Protein AF-A0A1I8GN27-F1 (afdb_monomer_lite)

Organism: NCBI:txid282301

Secondary structure (DSSP, 8-state):
----HHHHHTT----TTS---B---TTTTTT-SSS-PPB--HHHHHHHHTTHHHHHHTT-EEEETTT----------SPB-EEEE-TTT-TT-HHHHH-EEEEEE-TTT--EEEEEE-S-HHHHHHHSHHHHHHHHHHTT---

Radius of gyration: 17.92 Å; chains: 1; bounding box: 47×47×44 Å

pLDDT: mean 74.73, std 13.95, range [41.62, 92.31]

Foldseek 3Di:
DDQDPVNVVVPDDDDPPDDDADEDDPVCPPPPPPDPGHHQAPQNVVCVVVCVQVQLVVQAAEAEVVVDPDDPPDDDPDAARYDYDPVLLPPVCLQVRFWHWHWDQDPVPRHIYIYTDGPDPVSVVCPPPVNSVVVCVVVVRDD

Structure (mmCIF, N/CA/C/O backbone):
data_AF-A0A1I8GN27-F1
#
_entry.id   AF-A0A1I8GN27-F1
#
loop_
_atom_site.group_PDB
_atom_site.id
_atom_site.type_symbol
_atom_site.label_atom_id
_atom_site.label_alt_id
_atom_site.label_comp_id
_atom_site.label_asym_id
_atom_site.label_entity_id
_atom_site.label_seq_id
_atom_site.pdbx_PDB_ins_code
_atom_site.Cartn_x
_atom_site.Cartn_y
_atom_site.Cartn_z
_atom_site.occupancy
_atom_site.B_iso_or_equiv
_atom_site.auth_seq_id
_atom_site.auth_comp_id
_atom_site.auth_asym_id
_atom_site.auth_atom_id
_atom_site.pdbx_PDB_model_num
ATOM 1 N N . ASP A 1 1 ? -25.882 -21.528 -8.514 1.00 46.53 1 ASP A N 1
ATOM 2 C CA . ASP A 1 1 ? -25.769 -20.976 -9.878 1.00 46.53 1 ASP A CA 1
ATOM 3 C C . ASP A 1 1 ? -24.421 -20.305 -10.058 1.00 46.53 1 ASP A C 1
ATOM 5 O O . ASP A 1 1 ? -24.041 -19.482 -9.233 1.00 46.53 1 ASP A O 1
ATOM 9 N N . ALA A 1 2 ? -23.638 -20.745 -11.045 1.00 51.69 2 ALA A N 1
ATOM 10 C CA . ALA A 1 2 ? -22.318 -20.185 -11.320 1.00 51.69 2 ALA A CA 1
ATOM 11 C C . ALA A 1 2 ? -22.475 -18.984 -12.261 1.00 51.69 2 ALA A C 1
ATOM 13 O O . ALA A 1 2 ? -22.910 -19.151 -13.396 1.00 51.69 2 ALA A O 1
ATOM 14 N N . VAL A 1 3 ? -22.142 -17.788 -11.775 1.00 57.12 3 VAL A N 1
ATOM 15 C CA . VAL A 1 3 ? -22.098 -16.559 -12.581 1.00 57.12 3 VAL A CA 1
ATOM 16 C C . VAL A 1 3 ? -21.056 -16.738 -13.688 1.00 57.12 3 VAL A C 1
ATOM 18 O O . VAL A 1 3 ? -19.915 -17.108 -13.397 1.00 57.12 3 VAL A O 1
ATOM 21 N N . THR A 1 4 ? -21.437 -16.511 -14.946 1.00 61.78 4 THR A N 1
ATOM 22 C CA . THR A 1 4 ? -20.517 -16.636 -16.087 1.00 61.78 4 THR A CA 1
ATOM 23 C C . THR A 1 4 ? -19.718 -15.341 -16.301 1.00 61.78 4 THR A C 1
ATOM 25 O O . THR A 1 4 ? -20.143 -14.262 -15.888 1.00 61.78 4 THR A O 1
ATOM 28 N N . GLU A 1 5 ? -18.547 -15.412 -16.949 1.00 57.31 5 GLU A N 1
ATOM 29 C CA . GLU A 1 5 ? -17.749 -14.215 -17.303 1.00 57.31 5 GLU A CA 1
ATOM 30 C C . GLU A 1 5 ? -18.547 -13.202 -18.144 1.00 57.31 5 GLU A C 1
ATOM 32 O O . GLU A 1 5 ? -18.372 -11.991 -17.990 1.00 57.31 5 GLU A O 1
ATOM 37 N N . ALA A 1 6 ? -19.462 -13.692 -18.987 1.00 59.44 6 ALA A N 1
ATOM 38 C CA . ALA A 1 6 ? -20.337 -12.862 -19.808 1.00 59.44 6 ALA A CA 1
ATOM 39 C C . ALA A 1 6 ? -21.313 -12.031 -18.954 1.00 59.44 6 ALA A C 1
ATOM 41 O O . ALA A 1 6 ? -21.503 -10.847 -19.236 1.00 59.44 6 ALA A O 1
ATOM 42 N N . ASP A 1 7 ? -21.848 -12.597 -17.868 1.00 59.94 7 ASP A N 1
ATOM 43 C CA . ASP A 1 7 ? -22.786 -11.905 -16.972 1.00 59.94 7 ASP A CA 1
ATOM 44 C C . ASP A 1 7 ? -22.107 -10.790 -16.160 1.00 59.94 7 ASP A C 1
ATOM 46 O O . ASP A 1 7 ? -22.694 -9.735 -15.926 1.00 59.94 7 ASP A O 1
ATOM 50 N N . LEU A 1 8 ? -20.843 -10.974 -15.763 1.00 57.59 8 LEU A N 1
ATOM 51 C CA . LEU A 1 8 ? -20.079 -9.952 -15.031 1.00 57.59 8 LEU A CA 1
ATOM 52 C C . LEU A 1 8 ? -19.690 -8.764 -15.919 1.00 57.59 8 LEU A C 1
ATOM 54 O O . LEU A 1 8 ? -19.657 -7.625 -15.449 1.00 57.59 8 LEU A O 1
ATOM 58 N N . SER A 1 9 ? -19.428 -9.011 -17.204 1.00 60.25 9 SER A N 1
ATOM 59 C CA . SER A 1 9 ? -18.968 -7.982 -18.146 1.00 60.25 9 SER A CA 1
ATOM 60 C C . SER A 1 9 ? -20.000 -6.881 -18.431 1.00 60.25 9 SER A C 1
ATOM 62 O O . SER A 1 9 ? -19.620 -5.765 -18.779 1.00 60.25 9 SER A O 1
ATOM 64 N N . GLN A 1 10 ? -21.297 -7.148 -18.225 1.00 64.62 10 GLN A N 1
ATOM 65 C CA . GLN A 1 10 ? -22.363 -6.155 -18.418 1.00 64.62 10 GLN A CA 1
ATOM 66 C C . GLN A 1 10 ? -22.490 -5.160 -17.249 1.00 64.62 10 GLN A C 1
ATOM 68 O O . GLN A 1 10 ? -23.002 -4.057 -17.441 1.00 64.62 10 GLN A O 1
ATOM 73 N N . TYR A 1 11 ? -21.988 -5.509 -16.058 1.00 69.94 11 TYR A N 1
ATOM 74 C CA . TYR A 1 11 ? -22.102 -4.682 -14.846 1.00 69.94 11 TYR A CA 1
ATOM 75 C C . TYR A 1 11 ? -20.762 -4.133 -14.344 1.00 69.94 11 TYR A C 1
ATOM 77 O O . TYR A 1 11 ? -20.736 -3.128 -13.630 1.00 69.94 11 TYR A O 1
ATOM 85 N N . LEU A 1 12 ? -19.642 -4.753 -14.720 1.00 81.25 12 LEU A N 1
ATOM 86 C CA . LEU A 1 12 ? -18.312 -4.350 -14.277 1.00 81.25 12 LEU A CA 1
ATOM 87 C C . LEU A 1 12 ? -17.647 -3.435 -15.317 1.00 81.25 12 LEU A C 1
ATOM 89 O O . LEU A 1 12 ? -17.156 -3.887 -16.349 1.00 81.25 12 LEU A O 1
ATOM 93 N N . ARG A 1 13 ? -17.597 -2.129 -15.037 1.00 83.31 13 ARG A N 1
ATOM 94 C CA . ARG A 1 13 ? -16.853 -1.168 -15.866 1.00 83.31 13 ARG A CA 1
ATOM 95 C C . ARG A 1 13 ? -15.409 -1.073 -15.389 1.00 83.31 13 ARG A C 1
ATOM 97 O O . ARG A 1 13 ? -15.129 -0.415 -14.391 1.00 83.31 13 ARG A O 1
ATOM 104 N N . LEU A 1 14 ? -14.504 -1.720 -16.114 1.00 84.12 14 LEU A N 1
ATOM 105 C CA . LEU A 1 14 ? -13.063 -1.555 -15.934 1.00 84.12 14 LEU A CA 1
ATOM 106 C C . LEU A 1 14 ? -12.547 -0.443 -16.854 1.00 84.12 14 LEU A C 1
ATOM 108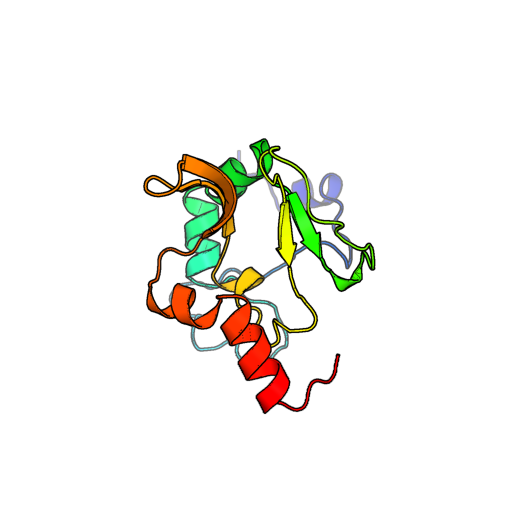 O O . LEU A 1 14 ? -13.029 -0.278 -17.974 1.00 84.12 14 LEU A O 1
ATOM 112 N N . SER A 1 15 ? -11.561 0.314 -16.386 1.00 85.56 15 SER A N 1
ATOM 113 C CA . SER A 1 15 ? -10.832 1.304 -17.182 1.00 85.56 15 SER A CA 1
ATOM 114 C C . SER A 1 15 ? -9.328 1.070 -17.072 1.00 85.56 15 SER A C 1
ATOM 116 O O . SER A 1 15 ? -8.868 0.254 -16.275 1.00 85.56 15 SER A O 1
ATOM 118 N N . VAL A 1 16 ? -8.542 1.826 -17.839 1.00 82.50 16 VAL A N 1
ATOM 119 C CA . VAL A 1 16 ? -7.071 1.814 -17.740 1.00 82.50 16 VAL A CA 1
ATOM 120 C C . VAL A 1 16 ? -6.551 2.229 -16.356 1.00 82.50 16 VAL A C 1
ATOM 122 O O . VAL A 1 16 ? -5.415 1.917 -16.019 1.00 82.50 16 VAL A O 1
ATOM 125 N N . CYS A 1 17 ? -7.376 2.895 -15.540 1.00 81.94 17 CYS A N 1
ATOM 126 C CA . CYS A 1 17 ? -7.045 3.260 -14.161 1.00 81.94 17 CYS A CA 1
ATOM 127 C C . CYS A 1 17 ? -7.460 2.184 -13.141 1.00 81.94 17 CYS A C 1
ATOM 129 O O . CYS A 1 17 ? -7.172 2.322 -11.954 1.00 81.94 17 CYS A O 1
ATOM 131 N N . SER A 1 18 ? -8.176 1.134 -13.563 1.00 86.69 18 SER A N 1
ATOM 132 C CA . SER A 1 18 ? -8.551 0.028 -12.683 1.00 86.69 18 SER A CA 1
ATOM 133 C C . SER A 1 18 ? -7.333 -0.835 -12.361 1.00 86.69 18 SER A C 1
ATOM 135 O O . SER A 1 18 ? -6.563 -1.202 -13.246 1.00 86.69 18 SER A O 1
ATOM 137 N N . TRP A 1 19 ? -7.182 -1.222 -11.093 1.00 86.56 19 TRP A N 1
ATOM 138 C CA . TRP A 1 19 ? -6.148 -2.177 -10.705 1.00 86.56 19 TRP A CA 1
ATOM 139 C C . TRP A 1 19 ? -6.532 -3.588 -11.170 1.00 86.56 19 TRP A C 1
ATOM 141 O O . TRP A 1 19 ? -7.357 -4.260 -10.550 1.00 86.56 19 TRP A O 1
ATOM 151 N N . VAL A 1 20 ? -5.939 -4.023 -12.284 1.00 85.88 20 VAL A N 1
ATOM 152 C CA . VAL A 1 20 ? -6.103 -5.365 -12.854 1.00 85.88 20 VAL A CA 1
ATOM 153 C C . VAL A 1 20 ? -4.753 -6.072 -12.807 1.00 85.88 20 VAL A C 1
ATOM 155 O O . VAL A 1 20 ? -3.802 -5.666 -13.470 1.00 85.88 20 VAL A O 1
ATOM 158 N N . ALA A 1 21 ? -4.666 -7.136 -12.010 1.00 84.12 21 ALA A N 1
ATOM 159 C CA . ALA A 1 21 ? -3.428 -7.872 -11.781 1.00 84.12 21 ALA A CA 1
ATOM 160 C C . ALA A 1 21 ? -3.646 -9.385 -11.890 1.00 84.12 21 ALA A C 1
ATOM 162 O O . ALA A 1 21 ? -4.693 -9.916 -11.512 1.00 84.12 21 ALA A O 1
ATOM 163 N N . TYR A 1 22 ? -2.631 -10.102 -12.374 1.00 83.81 22 TYR A N 1
ATOM 164 C CA . TYR A 1 22 ? -2.683 -11.555 -12.492 1.00 83.81 22 TYR A CA 1
ATOM 165 C C . TYR A 1 22 ? -2.514 -12.219 -11.124 1.00 83.81 22 TYR A C 1
ATOM 167 O O . TYR A 1 22 ? -1.576 -11.925 -10.376 1.00 83.81 22 TYR A O 1
ATOM 175 N N . TRP A 1 23 ? -3.408 -13.159 -10.808 1.00 86.19 23 TRP A N 1
ATOM 176 C CA . TRP A 1 23 ? -3.368 -13.931 -9.570 1.00 86.19 23 TRP A CA 1
ATOM 177 C C . TRP A 1 23 ? -2.581 -15.238 -9.759 1.00 86.19 23 TRP A C 1
ATOM 179 O O . TRP A 1 23 ? -3.117 -16.210 -10.303 1.00 86.19 23 TRP A O 1
ATOM 189 N N . PRO A 1 24 ? -1.325 -15.337 -9.282 1.00 79.19 24 PRO A N 1
ATOM 190 C CA . PRO A 1 24 ? -0.486 -16.478 -9.609 1.00 79.19 24 PRO A CA 1
ATOM 191 C C . PRO A 1 24 ? -0.953 -17.761 -8.917 1.00 79.19 24 PRO A C 1
ATOM 193 O O . PRO A 1 24 ? -1.018 -17.851 -7.680 1.00 79.19 24 PRO A O 1
ATOM 196 N N . LYS A 1 25 ? -1.181 -18.814 -9.712 1.00 79.56 25 LYS A N 1
ATOM 197 C CA . LYS A 1 25 ? -1.302 -20.183 -9.190 1.00 79.56 25 LYS A CA 1
ATOM 198 C C . LYS A 1 25 ? 0.043 -20.610 -8.590 1.00 79.56 25 LYS A C 1
ATOM 200 O O . LYS A 1 25 ? 1.098 -20.087 -8.943 1.00 79.56 25 LYS A O 1
ATOM 205 N N . LYS A 1 26 ? 0.040 -21.576 -7.656 1.00 69.81 26 LYS A N 1
ATOM 206 C CA . LYS A 1 26 ? 1.265 -22.013 -6.941 1.00 69.81 26 LYS A CA 1
ATOM 207 C C . LYS A 1 26 ? 2.442 -22.326 -7.883 1.00 69.81 26 LYS A C 1
ATOM 209 O O . LYS A 1 26 ? 3.573 -22.035 -7.513 1.00 69.81 26 LYS A O 1
ATOM 214 N N . ARG A 1 27 ? 2.165 -22.895 -9.063 1.00 67.88 27 ARG A N 1
ATOM 215 C CA . ARG A 1 27 ? 3.160 -23.332 -10.059 1.00 67.88 27 ARG A CA 1
ATOM 216 C C . ARG A 1 27 ? 3.737 -22.193 -10.909 1.00 67.88 27 ARG A C 1
ATOM 218 O O . ARG A 1 27 ? 4.843 -22.321 -11.414 1.00 67.88 27 ARG A O 1
ATOM 225 N N . ASP A 1 28 ? 3.034 -21.069 -10.992 1.00 65.81 28 ASP A N 1
ATOM 226 C CA . ASP A 1 28 ? 3.328 -20.003 -11.954 1.00 65.81 28 ASP A CA 1
ATOM 227 C C . ASP A 1 28 ? 4.146 -18.853 -11.356 1.00 65.81 28 ASP A C 1
ATOM 229 O O . ASP A 1 28 ? 4.633 -17.976 -12.061 1.00 65.81 28 ASP A O 1
ATOM 233 N N . ARG A 1 29 ? 4.384 -18.883 -10.042 1.00 62.75 29 ARG A N 1
ATOM 234 C CA . ARG A 1 29 ? 5.077 -17.817 -9.298 1.00 62.75 29 ARG A CA 1
ATOM 235 C C . ARG A 1 29 ? 6.504 -17.512 -9.769 1.00 62.75 29 ARG A C 1
ATOM 237 O O . ARG A 1 29 ? 7.034 -16.483 -9.372 1.00 62.75 29 ARG A O 1
ATOM 244 N N . HIS A 1 30 ? 7.118 -18.395 -10.554 1.00 61.09 30 HIS A N 1
ATOM 245 C CA . HIS A 1 30 ? 8.483 -18.245 -11.068 1.00 61.09 30 HIS A CA 1
ATOM 246 C C . HIS A 1 30 ? 8.546 -17.890 -12.562 1.00 61.09 30 HIS A C 1
ATOM 248 O O . HIS A 1 30 ? 9.635 -17.645 -13.060 1.00 61.09 30 HIS A O 1
ATOM 254 N N . ARG A 1 31 ? 7.414 -17.894 -13.285 1.00 55.47 31 ARG A N 1
ATOM 255 C CA . ARG A 1 31 ? 7.392 -17.796 -14.759 1.00 55.47 31 ARG A CA 1
ATOM 256 C C . ARG A 1 31 ? 7.035 -16.416 -15.309 1.00 55.47 31 ARG A C 1
ATOM 258 O O . ARG A 1 31 ? 7.313 -16.146 -16.466 1.00 55.47 31 ARG A O 1
ATOM 265 N N . PHE A 1 32 ? 6.442 -15.545 -14.500 1.00 53.69 32 PHE A N 1
ATOM 266 C CA . PHE A 1 32 ? 5.813 -14.312 -14.986 1.00 53.69 32 PHE A CA 1
ATOM 267 C C . PHE A 1 32 ? 6.736 -13.078 -15.030 1.00 53.69 32 PHE A C 1
ATOM 269 O O . PHE A 1 32 ? 6.263 -11.949 -15.063 1.00 53.69 32 PHE A O 1
ATOM 276 N N . THR A 1 33 ? 8.056 -13.257 -15.049 1.00 49.81 33 THR A N 1
ATOM 277 C CA . THR A 1 33 ? 9.011 -12.133 -15.069 1.00 49.81 33 THR A CA 1
ATOM 278 C C . THR A 1 33 ? 9.156 -11.437 -16.432 1.00 49.81 33 THR A C 1
ATOM 280 O O . THR A 1 33 ? 9.941 -10.503 -16.519 1.00 49.81 33 THR A O 1
ATOM 283 N N . ALA A 1 34 ? 8.442 -11.858 -17.487 1.00 41.62 34 ALA A N 1
ATOM 284 C CA . ALA A 1 34 ? 8.779 -11.484 -18.868 1.00 41.62 34 ALA A CA 1
ATOM 285 C C . ALA A 1 34 ? 7.787 -10.563 -19.619 1.00 41.62 34 ALA A C 1
ATOM 287 O O . ALA A 1 34 ? 8.192 -9.969 -20.609 1.00 41.62 34 ALA A O 1
ATOM 288 N N . GLU A 1 35 ? 6.529 -10.397 -19.188 1.00 45.22 35 GLU A N 1
ATOM 289 C CA . GLU A 1 35 ? 5.477 -9.823 -20.068 1.00 45.22 35 GLU A CA 1
ATOM 290 C C . GLU A 1 35 ? 4.793 -8.543 -19.545 1.00 45.22 35 GLU A C 1
ATOM 292 O O . GLU A 1 35 ? 3.725 -8.166 -20.011 1.00 45.22 35 GLU A O 1
ATOM 297 N N . GLY A 1 36 ? 5.376 -7.841 -18.568 1.00 51.41 36 GLY A N 1
ATOM 298 C CA . GLY A 1 36 ? 4.847 -6.541 -18.112 1.00 51.41 36 GLY A CA 1
ATOM 299 C C . GLY A 1 36 ? 3.506 -6.593 -17.358 1.00 51.41 36 GLY A C 1
ATOM 300 O O . GLY A 1 36 ? 2.989 -5.558 -16.943 1.00 51.41 36 GLY A O 1
ATOM 301 N N . HIS A 1 37 ? 2.947 -7.781 -17.125 1.00 57.09 37 HIS A N 1
ATOM 302 C CA . HIS A 1 37 ? 1.754 -7.957 -16.304 1.00 57.09 37 HIS A CA 1
ATOM 303 C C . HIS A 1 37 ? 2.056 -7.709 -14.818 1.00 57.09 37 HIS A C 1
ATOM 305 O O . HIS A 1 37 ? 2.954 -8.329 -14.244 1.00 57.09 37 HIS A O 1
ATOM 311 N N . GLN A 1 38 ? 1.262 -6.852 -14.162 1.00 69.56 38 GLN A N 1
ATOM 312 C CA . GLN A 1 38 ? 1.314 -6.716 -12.706 1.00 69.56 38 GLN A CA 1
ATOM 313 C C . GLN A 1 38 ? 0.851 -8.021 -12.049 1.00 69.56 38 GLN A C 1
ATOM 315 O O . GLN A 1 38 ? -0.251 -8.514 -12.300 1.00 69.56 38 GLN A O 1
ATOM 320 N N . LEU A 1 39 ? 1.703 -8.588 -11.198 1.00 79.12 39 LEU A N 1
ATOM 321 C CA . LEU A 1 39 ? 1.412 -9.799 -10.440 1.00 79.12 39 LEU A CA 1
ATOM 322 C C . LEU A 1 39 ? 0.954 -9.446 -9.037 1.00 79.12 39 LEU A C 1
ATOM 324 O O . LEU A 1 39 ? 1.596 -8.650 -8.352 1.00 79.12 39 LEU A O 1
ATOM 328 N N . VAL A 1 40 ? -0.076 -10.141 -8.558 1.00 85.69 40 VAL A N 1
ATOM 329 C CA . VAL A 1 40 ? -0.432 -10.071 -7.142 1.00 85.69 40 VAL A CA 1
ATOM 330 C C . VAL A 1 40 ? 0.668 -10.740 -6.315 1.00 85.69 40 VAL A C 1
ATOM 332 O O . VAL A 1 40 ? 0.907 -11.952 -6.394 1.00 85.69 40 VAL A O 1
ATOM 335 N N . SER A 1 41 ? 1.338 -9.941 -5.489 1.00 82.12 41 SER A N 1
ATOM 336 C CA . SER A 1 41 ? 2.382 -10.385 -4.576 1.00 82.12 41 SER A CA 1
ATOM 337 C C . SER A 1 41 ? 1.830 -11.383 -3.546 1.00 82.12 41 SER A C 1
ATOM 339 O O . SER A 1 41 ? 0.634 -11.438 -3.240 1.00 82.12 41 SER A O 1
ATOM 341 N N . ARG A 1 42 ? 2.715 -12.184 -2.935 1.00 83.38 42 ARG A N 1
ATOM 342 C CA . ARG A 1 42 ? 2.310 -13.114 -1.860 1.00 83.38 42 ARG A CA 1
ATOM 343 C C . ARG A 1 42 ? 1.687 -12.390 -0.658 1.00 83.38 42 ARG A C 1
ATOM 345 O O . ARG A 1 42 ? 0.875 -13.009 0.030 1.00 83.38 42 ARG A O 1
ATOM 352 N N . LEU A 1 43 ? 2.089 -11.144 -0.400 1.00 86.62 43 LEU A N 1
ATOM 353 C CA . LEU A 1 43 ? 1.576 -10.325 0.698 1.00 86.62 43 LEU A CA 1
ATOM 354 C C . LEU A 1 43 ? 0.235 -9.695 0.336 1.00 86.62 43 LEU A C 1
ATOM 356 O O . LEU A 1 43 ? -0.726 -9.918 1.062 1.00 86.62 43 LEU A O 1
ATOM 360 N N . GLN A 1 44 ? 0.120 -9.070 -0.838 1.00 89.00 44 GLN A N 1
ATOM 361 C CA . GLN A 1 44 ? -1.159 -8.558 -1.351 1.00 89.00 44 GLN A CA 1
ATOM 362 C C . GLN A 1 44 ? -2.242 -9.644 -1.331 1.00 89.00 44 GLN A C 1
ATOM 364 O O . GLN A 1 44 ? -3.327 -9.446 -0.787 1.00 89.00 44 GLN A O 1
ATOM 369 N N . ALA A 1 45 ? -1.923 -10.848 -1.822 1.00 89.62 45 ALA A N 1
ATOM 370 C CA . ALA A 1 45 ? -2.854 -11.975 -1.814 1.00 89.62 45 ALA A CA 1
ATOM 371 C C . ALA A 1 45 ? -3.295 -12.385 -0.398 1.00 89.62 45 ALA A C 1
ATOM 373 O O . ALA A 1 45 ? -4.419 -12.848 -0.193 1.00 89.62 45 ALA A O 1
ATOM 374 N N . ARG A 1 46 ? -2.403 -12.265 0.588 1.00 89.88 46 ARG A N 1
ATOM 375 C CA . ARG A 1 46 ? -2.701 -12.562 1.991 1.00 89.88 46 ARG A CA 1
ATOM 376 C C . ARG A 1 46 ? -3.574 -11.469 2.603 1.00 89.88 46 ARG A C 1
ATOM 378 O O . ARG A 1 46 ? -4.527 -11.811 3.294 1.00 89.88 46 ARG A O 1
ATOM 385 N N . TYR A 1 47 ? -3.279 -10.202 2.334 1.00 92.31 47 TYR A N 1
ATOM 386 C CA . TYR A 1 47 ? -4.031 -9.057 2.844 1.00 92.31 47 TYR A CA 1
ATOM 387 C C . TYR A 1 47 ? -5.451 -9.013 2.274 1.00 92.31 47 TYR A C 1
ATOM 389 O O . TYR A 1 47 ? -6.395 -8.848 3.044 1.00 92.31 47 TYR A O 1
ATOM 397 N N . LEU A 1 48 ? -5.615 -9.287 0.972 1.00 91.38 48 LEU A N 1
ATOM 398 C CA . LEU A 1 48 ? -6.922 -9.442 0.320 1.00 91.38 48 LEU A CA 1
ATOM 399 C C . LEU A 1 48 ? -7.745 -10.560 0.972 1.00 91.38 48 LEU A C 1
ATOM 401 O O . LEU A 1 48 ? -8.884 -10.339 1.364 1.00 91.38 48 LEU A O 1
ATOM 405 N N . ARG A 1 49 ? -7.158 -11.748 1.170 1.00 91.94 49 ARG A N 1
ATOM 406 C CA . ARG A 1 49 ? -7.861 -12.884 1.800 1.00 91.94 49 ARG A CA 1
ATOM 407 C C . ARG A 1 49 ? -8.206 -12.662 3.269 1.00 91.94 49 ARG A C 1
ATOM 409 O O . ARG A 1 49 ? -9.183 -13.223 3.746 1.00 91.94 49 ARG A O 1
ATOM 416 N N . ARG A 1 50 ? -7.375 -11.915 3.998 1.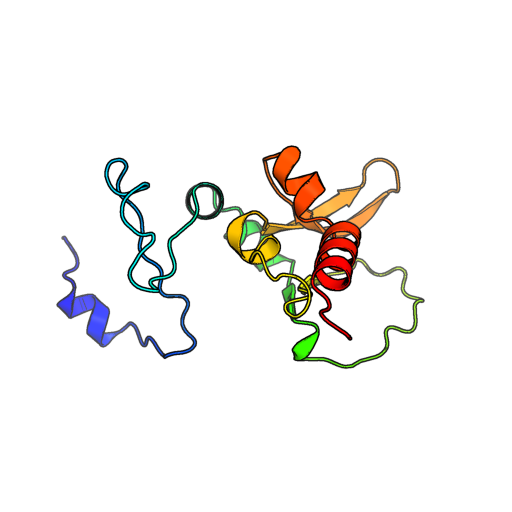00 91.81 50 ARG A N 1
ATOM 417 C CA . ARG A 1 50 ? -7.582 -11.610 5.421 1.00 91.81 50 ARG A CA 1
ATOM 418 C C . ARG A 1 50 ? -8.461 -10.380 5.649 1.00 91.81 50 ARG A C 1
ATOM 420 O O . ARG A 1 50 ? -8.711 -10.045 6.798 1.00 91.81 50 ARG A O 1
ATOM 427 N N . GLY A 1 51 ? -8.891 -9.701 4.585 1.00 90.12 51 GLY A N 1
ATOM 428 C CA . GLY A 1 51 ? -9.708 -8.495 4.685 1.00 90.12 51 GLY A CA 1
ATOM 429 C C . GLY A 1 51 ? -8.976 -7.285 5.274 1.00 90.12 51 GLY A C 1
ATOM 430 O O . GLY A 1 51 ? -9.634 -6.344 5.697 1.00 90.12 51 GLY A O 1
ATOM 431 N N . LEU A 1 52 ? -7.635 -7.266 5.296 1.00 91.31 52 LEU A N 1
ATOM 432 C CA . LEU A 1 52 ? -6.884 -6.158 5.910 1.00 91.31 52 LEU A CA 1
ATOM 433 C C . LEU A 1 52 ? -7.105 -4.833 5.172 1.00 91.31 52 LEU A C 1
ATOM 435 O O . LEU A 1 52 ? -7.261 -3.797 5.810 1.00 91.31 52 LEU A O 1
ATOM 439 N N . TYR A 1 53 ? -7.201 -4.874 3.839 1.00 91.50 53 TYR A N 1
ATOM 440 C CA . TYR A 1 53 ? -7.552 -3.689 3.052 1.00 91.50 53 TYR A CA 1
ATOM 441 C C . TYR A 1 53 ? -8.948 -3.160 3.412 1.00 91.50 53 TYR A C 1
ATOM 443 O O . TYR A 1 53 ? -9.112 -1.958 3.578 1.00 91.50 53 TYR A O 1
ATOM 451 N N . ALA A 1 54 ? -9.929 -4.045 3.626 1.00 91.19 54 ALA A N 1
ATOM 452 C CA . ALA A 1 54 ? -11.284 -3.645 4.011 1.00 91.19 54 ALA A CA 1
ATOM 453 C C . ALA A 1 54 ? -11.329 -2.985 5.401 1.00 91.19 54 ALA A C 1
ATOM 455 O O . ALA A 1 54 ? -12.060 -2.016 5.594 1.00 91.19 54 ALA A O 1
ATOM 456 N N . ILE A 1 55 ? -10.514 -3.463 6.350 1.00 89.00 55 ILE A N 1
ATOM 457 C CA . ILE A 1 55 ? -10.374 -2.833 7.672 1.00 89.00 55 ILE A CA 1
ATOM 458 C C . ILE A 1 55 ? -9.848 -1.399 7.517 1.00 89.00 55 ILE A C 1
ATOM 460 O O . ILE A 1 55 ? -10.422 -0.469 8.087 1.00 89.00 55 ILE A O 1
ATOM 464 N N . GLY A 1 56 ? -8.804 -1.212 6.703 1.00 89.69 56 GLY A N 1
ATOM 465 C CA . GLY A 1 56 ? -8.231 0.101 6.400 1.00 89.69 56 GLY A CA 1
ATOM 466 C C . GLY A 1 56 ? -9.233 1.067 5.764 1.00 89.69 56 GLY A C 1
ATOM 467 O O . GLY A 1 56 ? -9.344 2.203 6.219 1.00 89.69 56 GLY A O 1
ATOM 468 N N . CYS A 1 57 ? -10.027 0.604 4.790 1.00 90.06 57 CYS A N 1
ATOM 469 C CA . CYS A 1 57 ? -10.996 1.429 4.053 1.00 90.06 57 CYS A CA 1
ATOM 470 C C . CYS A 1 57 ? -12.020 2.153 4.940 1.00 90.06 57 CYS A C 1
ATOM 472 O O . CYS A 1 57 ? -12.568 3.171 4.533 1.00 90.06 57 CYS A O 1
ATOM 474 N N . SER A 1 58 ? -12.301 1.639 6.139 1.00 85.44 58 SER A N 1
ATOM 475 C CA . SER A 1 58 ? -13.280 2.245 7.050 1.00 85.44 58 SER A CA 1
ATOM 476 C C . SER A 1 58 ? -12.804 3.543 7.711 1.00 85.44 58 SER A C 1
ATOM 478 O O . SER A 1 58 ? -13.629 4.325 8.183 1.00 85.44 58 SER A O 1
ATOM 480 N N . ARG A 1 59 ? -11.484 3.753 7.799 1.00 88.00 59 ARG A N 1
ATOM 481 C CA . ARG A 1 59 ? -10.882 4.816 8.621 1.00 88.00 59 ARG A CA 1
ATOM 482 C C . ARG A 1 59 ? -9.696 5.532 7.993 1.00 88.00 59 ARG A C 1
ATOM 484 O O . ARG A 1 59 ? -9.370 6.622 8.450 1.00 88.00 59 ARG A O 1
ATOM 491 N N . CYS A 1 60 ? -9.050 4.922 7.006 1.00 92.06 60 CYS A N 1
ATOM 492 C CA . CYS A 1 60 ? -7.809 5.416 6.439 1.00 92.06 60 CYS A CA 1
ATOM 493 C C . CYS A 1 60 ? -7.931 5.713 4.954 1.00 92.06 60 CYS A C 1
ATOM 495 O O . CYS A 1 60 ? -8.539 4.953 4.198 1.00 92.06 60 CYS A O 1
ATOM 497 N N . GLN A 1 61 ? -7.268 6.785 4.543 1.00 90.88 61 GLN A N 1
ATOM 498 C CA . GLN A 1 61 ? -7.051 7.154 3.156 1.00 90.88 61 GLN A CA 1
ATOM 499 C C . GLN A 1 61 ? -5.579 6.947 2.790 1.00 90.88 61 GLN A C 1
ATOM 501 O O . GLN A 1 61 ? -4.693 7.047 3.636 1.00 90.88 61 GLN A O 1
ATOM 506 N N . ILE A 1 62 ? -5.311 6.644 1.523 1.00 89.06 62 ILE A N 1
ATOM 507 C CA . ILE A 1 62 ? -3.958 6.699 0.968 1.00 89.06 62 ILE A CA 1
ATOM 508 C C . ILE A 1 62 ? -3.887 7.948 0.098 1.00 89.06 62 ILE A C 1
ATOM 510 O O . ILE A 1 62 ? -4.747 8.149 -0.759 1.00 89.06 62 ILE A O 1
ATOM 514 N N . GLU A 1 63 ? -2.877 8.776 0.328 1.00 87.19 63 GLU A N 1
ATOM 515 C CA . GLU A 1 63 ? -2.633 9.994 -0.439 1.00 87.19 63 GLU A CA 1
ATOM 516 C C . GLU A 1 63 ? -1.301 9.877 -1.168 1.00 87.19 63 GLU A C 1
ATOM 518 O O . GLU A 1 63 ? -0.266 9.662 -0.543 1.00 87.19 63 GLU A O 1
ATOM 523 N N . ASP A 1 64 ? -1.331 9.999 -2.493 1.00 80.69 64 ASP A N 1
ATOM 524 C CA . ASP A 1 64 ? -0.120 10.027 -3.307 1.00 80.69 64 ASP A CA 1
ATOM 525 C C . ASP A 1 64 ? 0.461 11.443 -3.317 1.00 80.69 64 ASP A C 1
ATOM 527 O O . ASP A 1 64 ? -0.189 12.386 -3.776 1.00 80.69 64 ASP A O 1
ATOM 531 N N . THR A 1 65 ? 1.700 11.597 -2.850 1.00 73.31 65 THR A N 1
ATOM 532 C CA . THR A 1 65 ? 2.342 12.913 -2.740 1.00 73.31 65 THR A CA 1
ATOM 533 C C . THR A 1 65 ? 2.616 13.569 -4.093 1.00 73.31 65 THR A C 1
ATOM 535 O O . THR A 1 65 ? 2.803 14.781 -4.146 1.00 73.31 65 THR A O 1
ATOM 538 N N . ARG A 1 66 ? 2.576 12.819 -5.207 1.00 66.69 66 ARG A N 1
ATOM 539 C CA . ARG A 1 66 ? 2.593 13.406 -6.562 1.00 66.69 66 ARG A CA 1
ATOM 540 C C . ARG A 1 66 ? 1.371 14.273 -6.847 1.00 66.69 66 ARG A C 1
ATOM 542 O O . ARG A 1 66 ? 1.452 15.231 -7.610 1.00 66.69 66 ARG A O 1
ATOM 549 N N . MET A 1 67 ? 0.225 13.899 -6.279 1.00 55.12 67 MET A N 1
ATOM 550 C CA . MET A 1 67 ? -1.070 14.515 -6.577 1.00 55.12 67 MET A CA 1
ATOM 551 C C . MET A 1 67 ? -1.310 15.780 -5.742 1.00 55.12 67 MET A C 1
ATOM 553 O O . MET A 1 67 ? -2.101 16.634 -6.146 1.00 55.12 67 MET A O 1
ATOM 557 N N . HIS A 1 68 ? -0.597 15.948 -4.623 1.00 50.78 68 HIS A N 1
ATOM 558 C CA . HIS A 1 68 ? -0.691 17.119 -3.754 1.00 50.78 68 HIS A CA 1
ATOM 559 C C . HIS A 1 68 ? 0.688 17.641 -3.327 1.00 50.78 68 HIS A C 1
ATOM 561 O O . HIS A 1 68 ? 1.314 17.157 -2.389 1.00 50.78 68 HIS A O 1
ATOM 567 N N . ARG A 1 69 ? 1.123 18.729 -3.980 1.00 46.41 69 ARG A N 1
ATOM 568 C CA . ARG A 1 69 ? 2.072 19.690 -3.399 1.00 46.41 69 ARG A CA 1
ATOM 569 C C . ARG A 1 69 ? 1.306 20.591 -2.435 1.00 46.41 69 ARG A C 1
ATOM 571 O O . ARG A 1 69 ? 0.992 21.727 -2.778 1.00 46.41 69 ARG A O 1
ATOM 578 N N . THR A 1 70 ? 0.983 20.108 -1.245 1.00 47.12 70 THR A N 1
ATOM 579 C CA . THR A 1 70 ? 0.495 20.999 -0.188 1.00 47.12 70 THR A CA 1
ATOM 580 C C . THR A 1 70 ? 1.306 20.812 1.073 1.00 47.12 70 THR A C 1
ATOM 582 O O . THR A 1 70 ? 1.459 19.718 1.597 1.00 47.12 70 THR A O 1
ATOM 585 N N . SER A 1 71 ? 1.869 21.941 1.491 1.00 48.84 71 SER A N 1
ATOM 586 C CA . SER A 1 71 ? 2.610 22.174 2.714 1.00 48.84 71 SER A CA 1
ATOM 587 C C . SER A 1 71 ? 1.839 21.679 3.930 1.00 48.84 71 SER A C 1
ATOM 589 O O . SER A 1 71 ? 0.794 22.239 4.267 1.00 48.84 71 SER A O 1
ATOM 591 N N . ASP A 1 72 ? 2.386 20.709 4.646 1.00 48.03 72 ASP A N 1
ATOM 592 C CA . ASP A 1 72 ? 1.938 20.456 6.005 1.00 48.03 72 ASP A CA 1
ATOM 593 C C . ASP A 1 72 ? 2.642 21.434 6.941 1.00 48.03 72 ASP A C 1
ATOM 595 O O . ASP A 1 72 ? 3.78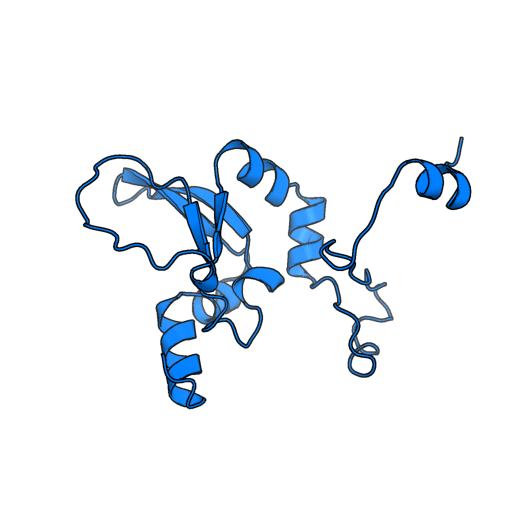6 21.243 7.351 1.00 48.03 72 ASP A O 1
ATOM 599 N N . SER A 1 73 ? 1.940 22.516 7.279 1.00 44.31 73 SER A N 1
ATOM 600 C CA . SER A 1 73 ? 2.205 23.230 8.520 1.00 44.31 73 SER A CA 1
ATOM 601 C C . SER A 1 73 ? 1.827 22.298 9.673 1.00 44.31 73 SER A C 1
ATOM 603 O O . SER A 1 73 ? 0.646 22.099 9.973 1.00 44.31 73 SER A O 1
ATOM 605 N N . GLU A 1 74 ? 2.831 21.688 10.296 1.00 50.69 74 GLU A N 1
ATOM 606 C CA . GLU A 1 74 ? 2.683 20.889 11.506 1.00 50.69 74 GLU A CA 1
ATOM 607 C C . GLU A 1 74 ? 2.119 21.746 12.643 1.00 50.69 74 GLU A C 1
ATOM 609 O O . GLU A 1 74 ? 2.806 22.601 13.194 1.00 50.69 74 GLU A O 1
ATOM 614 N N . THR A 1 75 ? 0.853 21.531 13.002 1.00 46.78 75 THR A N 1
ATOM 615 C CA . THR A 1 75 ? 0.316 21.713 14.366 1.00 46.78 75 THR A CA 1
ATOM 616 C C . THR A 1 75 ? -1.134 21.231 14.399 1.00 46.78 75 THR A C 1
ATOM 618 O O . THR A 1 75 ? -2.087 22.004 14.364 1.00 46.78 75 THR A O 1
ATOM 621 N N . SER A 1 76 ? -1.343 19.915 14.463 1.00 48.19 76 SER A N 1
ATOM 622 C CA . SER A 1 76 ? -2.663 19.382 14.802 1.00 48.19 76 SER A CA 1
ATOM 623 C C . SER A 1 76 ? -2.539 18.161 15.698 1.00 48.19 76 SER A C 1
ATOM 625 O O . SER A 1 76 ? -1.863 17.198 15.363 1.00 48.19 76 SER A O 1
ATOM 627 N N . SER A 1 77 ? -3.222 18.200 16.840 1.00 54.22 77 SER A N 1
ATOM 628 C CA . SER A 1 77 ? -3.415 17.082 17.772 1.00 54.22 77 SER A CA 1
ATOM 629 C C . SER A 1 77 ? -4.440 16.051 17.273 1.00 54.22 77 SER A C 1
ATOM 631 O O . SER A 1 77 ? -4.838 15.157 18.020 1.00 54.22 77 SER A O 1
ATOM 633 N N . LYS A 1 78 ? -4.918 16.191 16.032 1.00 58.22 78 LYS A N 1
ATOM 634 C CA . LYS A 1 78 ? -5.899 15.288 15.429 1.00 58.22 78 LYS A CA 1
ATOM 635 C C . LYS A 1 78 ? -5.208 14.023 14.909 1.00 58.22 78 LYS A C 1
ATOM 637 O O . LYS A 1 78 ? -4.093 14.119 14.401 1.00 58.22 78 LYS A O 1
ATOM 642 N N . PRO A 1 79 ? -5.861 12.850 15.004 1.00 61.62 79 PRO A N 1
ATOM 643 C CA . PRO A 1 79 ? -5.318 11.624 14.439 1.00 61.62 79 PRO A CA 1
ATOM 644 C C . PRO A 1 79 ? -5.139 11.784 12.929 1.00 61.62 79 PRO A C 1
ATOM 646 O O . PRO A 1 79 ? -6.058 12.221 12.233 1.00 61.62 79 PRO A O 1
ATOM 649 N N . THR A 1 80 ? -3.964 11.421 12.423 1.00 74.12 80 THR A N 1
ATOM 650 C CA . THR A 1 80 ? -3.699 11.390 10.985 1.00 74.12 80 THR A CA 1
ATOM 651 C C . THR A 1 80 ? -4.547 10.285 10.369 1.00 74.12 80 THR A C 1
ATOM 653 O O . THR A 1 80 ? -4.406 9.124 10.738 1.00 74.12 80 THR A O 1
ATOM 656 N N . LEU A 1 81 ? -5.445 10.627 9.446 1.00 84.94 81 LEU A N 1
ATOM 657 C CA . LEU A 1 81 ? -6.330 9.658 8.781 1.00 84.94 81 LEU A CA 1
ATOM 658 C C . LEU A 1 81 ? -5.779 9.182 7.433 1.00 84.94 81 LEU A C 1
ATOM 660 O O . LEU A 1 81 ? -6.475 8.510 6.674 1.00 84.94 81 LEU A O 1
ATOM 664 N N . THR A 1 82 ? -4.524 9.515 7.143 1.00 87.38 82 THR A N 1
ATOM 665 C CA . THR A 1 82 ? -3.930 9.341 5.824 1.00 87.38 82 THR A CA 1
ATOM 666 C C . THR A 1 82 ? -2.568 8.667 5.921 1.00 87.38 82 THR A C 1
ATOM 668 O O . THR A 1 82 ? -1.697 9.144 6.643 1.00 87.38 82 THR A O 1
ATOM 671 N N . CYS A 1 83 ? -2.359 7.597 5.155 1.00 87.38 83 CYS A N 1
ATOM 672 C CA . CYS A 1 83 ? -1.022 7.091 4.859 1.00 87.38 83 CYS A CA 1
ATOM 673 C C . CYS A 1 83 ? -0.497 7.779 3.598 1.00 87.38 83 CYS A C 1
ATOM 675 O O . CYS A 1 83 ? -1.121 7.687 2.536 1.00 87.38 83 CYS A O 1
ATOM 677 N N . ARG A 1 84 ? 0.654 8.447 3.694 1.00 85.12 84 ARG A N 1
ATOM 678 C CA . ARG A 1 84 ? 1.287 9.082 2.534 1.00 85.12 84 ARG A CA 1
ATOM 679 C C . ARG A 1 84 ? 2.027 8.043 1.701 1.00 85.12 84 ARG A C 1
ATOM 681 O O . ARG A 1 84 ? 2.818 7.264 2.226 1.00 85.12 84 ARG A O 1
ATOM 688 N N . LEU A 1 85 ? 1.751 8.030 0.405 1.00 82.75 85 LEU A N 1
ATOM 689 C CA . LEU A 1 85 ? 2.433 7.225 -0.593 1.00 82.75 85 LEU A CA 1
ATOM 690 C C . LEU A 1 85 ? 3.394 8.128 -1.362 1.00 82.75 85 LEU A C 1
ATOM 692 O O . LEU A 1 85 ? 2.977 8.965 -2.161 1.00 82.75 85 LEU A O 1
ATOM 696 N N . HIS A 1 86 ? 4.688 7.914 -1.159 1.00 77.25 86 HIS A N 1
ATOM 697 C CA . HIS A 1 86 ? 5.732 8.596 -1.912 1.00 77.25 86 HIS A CA 1
ATOM 698 C C . HIS A 1 86 ? 6.026 7.842 -3.208 1.00 77.25 86 HIS A C 1
ATOM 700 O O . HIS A 1 86 ? 7.065 7.200 -3.349 1.00 77.25 86 HIS A O 1
ATOM 706 N N . SER A 1 87 ? 5.098 7.885 -4.164 1.00 73.19 87 SER A N 1
ATOM 707 C CA . SER A 1 87 ? 5.190 7.084 -5.394 1.00 73.19 87 SER A CA 1
ATOM 708 C C . SER A 1 87 ? 6.405 7.431 -6.275 1.00 73.19 87 SER A C 1
ATOM 710 O O . SER A 1 87 ? 6.812 6.621 -7.110 1.00 73.19 87 SER A O 1
ATOM 712 N N . GLU A 1 88 ? 7.006 8.612 -6.083 1.00 71.38 88 GLU A N 1
ATOM 713 C CA . GLU A 1 88 ? 8.289 9.024 -6.680 1.00 71.38 88 GLU A CA 1
ATOM 714 C C . GLU A 1 88 ? 9.495 8.330 -6.085 1.00 71.38 88 GLU A C 1
ATOM 716 O O . GLU A 1 88 ? 10.468 8.150 -6.799 1.00 71.38 88 GLU A O 1
ATOM 721 N N . MET A 1 89 ? 9.429 7.928 -4.820 1.00 69.94 89 MET A N 1
ATOM 722 C CA . MET A 1 89 ? 10.531 7.287 -4.104 1.00 69.94 89 MET A CA 1
ATOM 723 C C . MET A 1 89 ? 10.316 5.773 -3.976 1.00 69.94 89 MET A C 1
ATOM 725 O O . MET A 1 89 ? 11.266 5.019 -3.771 1.00 69.94 89 MET A O 1
ATOM 729 N N . ASP A 1 90 ? 9.082 5.297 -4.169 1.00 71.56 90 ASP A N 1
ATOM 730 C CA . ASP A 1 90 ? 8.717 3.883 -4.105 1.00 71.56 90 ASP A CA 1
ATOM 731 C C . ASP A 1 90 ? 9.047 3.100 -5.397 1.00 71.56 90 ASP A C 1
ATOM 733 O O . ASP A 1 90 ? 8.212 2.385 -5.956 1.00 71.56 90 ASP A O 1
ATOM 737 N N . TYR A 1 91 ? 10.292 3.199 -5.881 1.00 61.84 91 TYR A N 1
ATOM 738 C CA . TYR A 1 91 ? 10.763 2.533 -7.114 1.00 61.84 91 TYR A CA 1
ATOM 739 C C . TYR A 1 91 ? 10.574 1.021 -7.122 1.00 61.84 91 TYR A C 1
ATOM 741 O O . TYR A 1 91 ? 10.428 0.399 -8.171 1.00 61.84 91 TYR A O 1
ATOM 749 N N . ASN A 1 92 ? 10.597 0.417 -5.938 1.00 66.69 92 ASN A N 1
ATOM 750 C CA . ASN A 1 92 ? 10.435 -1.018 -5.769 1.00 66.69 92 ASN A CA 1
ATOM 751 C C . ASN A 1 92 ? 8.979 -1.430 -5.532 1.00 66.69 92 ASN 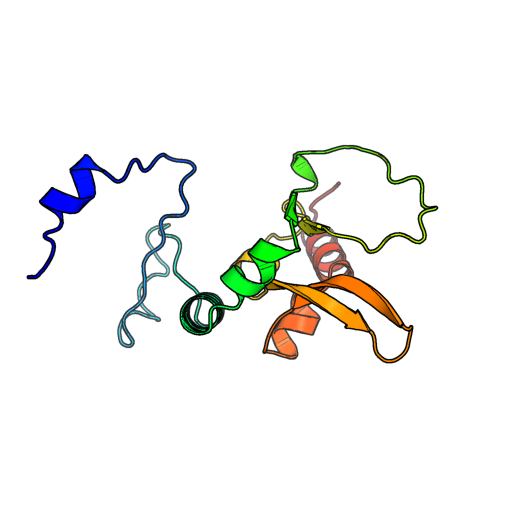A C 1
ATOM 753 O O . ASN A 1 92 ? 8.744 -2.600 -5.219 1.00 66.69 92 ASN A O 1
ATOM 757 N N . MET A 1 93 ? 8.025 -0.495 -5.632 1.00 75.56 93 MET A N 1
ATOM 758 C CA . MET A 1 93 ? 6.613 -0.728 -5.331 1.00 75.56 93 MET A CA 1
ATOM 759 C C . MET A 1 93 ? 6.425 -1.378 -3.951 1.00 75.56 93 MET A C 1
ATOM 761 O O . MET A 1 93 ? 5.601 -2.270 -3.775 1.00 75.56 93 MET A O 1
ATOM 765 N N . CYS A 1 94 ? 7.247 -1.002 -2.978 1.00 80.50 94 CYS A N 1
ATOM 766 C CA . CYS A 1 94 ? 7.275 -1.532 -1.628 1.00 80.50 94 CYS A CA 1
ATOM 767 C C . CYS A 1 94 ? 5.951 -1.299 -0.899 1.00 80.50 94 CYS A C 1
ATOM 769 O O . CYS A 1 94 ? 5.373 -2.264 -0.391 1.00 80.50 94 CYS A O 1
ATOM 771 N N . HIS A 1 95 ? 5.420 -0.073 -0.898 1.00 83.06 95 HIS A N 1
ATOM 772 C CA . HIS A 1 95 ? 4.147 0.209 -0.227 1.00 83.06 95 HIS A CA 1
ATOM 773 C C . HIS A 1 95 ? 3.005 -0.550 -0.893 1.00 83.06 95 HIS A C 1
ATOM 775 O O . HIS A 1 95 ? 2.252 -1.260 -0.227 1.00 83.06 95 HIS A O 1
ATOM 781 N N . SER A 1 96 ? 2.933 -0.485 -2.221 1.00 82.44 96 SER A N 1
ATOM 782 C CA . SER A 1 96 ? 1.865 -1.129 -2.991 1.00 82.44 96 SER A CA 1
ATOM 783 C C . SER A 1 96 ? 1.952 -2.663 -2.996 1.00 82.44 96 SER A C 1
ATOM 785 O O . SER A 1 96 ? 0.914 -3.327 -3.014 1.00 82.44 96 SER A O 1
ATOM 787 N N . SER A 1 97 ? 3.150 -3.255 -2.928 1.00 83.06 97 SER A N 1
ATOM 788 C CA . SER A 1 97 ? 3.357 -4.713 -3.009 1.00 83.06 97 SER A CA 1
ATOM 789 C C . SER A 1 97 ? 3.443 -5.415 -1.660 1.00 83.06 97 SER A C 1
ATOM 791 O O . SER A 1 97 ? 3.196 -6.627 -1.593 1.00 83.06 97 SER A O 1
ATOM 793 N N . HIS A 1 98 ? 3.855 -4.722 -0.599 1.00 85.31 98 HIS A N 1
ATOM 794 C CA . HIS A 1 98 ? 4.226 -5.357 0.669 1.00 85.31 98 HIS A CA 1
ATOM 795 C C . HIS A 1 98 ? 3.548 -4.760 1.897 1.00 85.31 98 HIS A C 1
ATOM 797 O O . HIS A 1 98 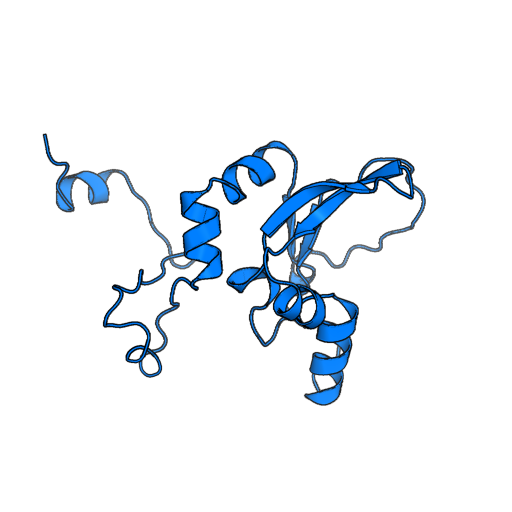? 3.517 -5.431 2.938 1.00 85.31 98 HIS A O 1
ATOM 803 N N . CYS A 1 99 ? 2.956 -3.575 1.773 1.00 89.38 99 CYS A N 1
ATOM 804 C CA . CYS A 1 99 ? 2.300 -2.894 2.875 1.00 89.38 99 CYS A CA 1
ATOM 805 C C . CYS A 1 99 ? 0.782 -2.789 2.674 1.00 89.38 99 CYS A C 1
ATOM 807 O O . CYS A 1 99 ? 0.223 -3.096 1.617 1.00 89.38 99 CYS A O 1
ATOM 809 N N . TYR A 1 100 ? 0.107 -2.379 3.739 1.00 91.38 100 TYR A N 1
ATOM 810 C CA . TYR A 1 100 ? -1.281 -1.943 3.740 1.00 91.38 100 TYR A CA 1
ATOM 811 C C . TYR A 1 100 ? -1.437 -0.801 4.751 1.00 91.38 100 TYR A C 1
ATOM 813 O O . TYR A 1 100 ? -0.699 -0.741 5.731 1.00 91.38 100 TYR A O 1
ATOM 821 N N . CYS A 1 101 ? -2.371 0.112 4.501 1.00 91.62 101 CYS A N 1
ATOM 822 C CA . CYS A 1 101 ? -2.656 1.230 5.396 1.00 91.62 101 CYS A CA 1
ATOM 823 C C . CYS A 1 101 ? -3.765 0.834 6.380 1.00 91.62 101 CYS A C 1
ATOM 825 O O . CYS A 1 101 ? -4.818 0.348 5.954 1.00 91.62 101 CYS A O 1
ATOM 827 N N . GLN A 1 102 ? -3.544 1.013 7.681 1.00 91.88 102 GLN A N 1
ATOM 828 C CA . GLN A 1 102 ? -4.540 0.721 8.715 1.00 91.88 102 GLN A CA 1
ATOM 829 C C . GLN A 1 102 ? -4.418 1.713 9.876 1.00 91.88 102 GLN A C 1
ATOM 831 O O . GLN A 1 102 ? -3.343 2.229 10.152 1.00 91.88 102 GLN A O 1
ATOM 836 N N . PHE A 1 103 ? -5.538 1.964 10.557 1.00 90.69 103 PHE A N 1
ATOM 837 C CA . PHE A 1 103 ? -5.571 2.756 11.779 1.00 90.69 103 PHE A CA 1
ATOM 838 C C . PHE A 1 103 ? -4.974 1.951 12.937 1.00 90.69 103 PHE A C 1
ATOM 840 O O . PHE A 1 103 ? -5.498 0.889 13.292 1.00 90.69 103 PHE A O 1
ATOM 847 N N . SER A 1 104 ? -3.915 2.475 13.535 1.00 88.12 104 SER A N 1
ATOM 848 C CA . SER A 1 104 ? -3.233 1.937 14.704 1.00 88.12 104 SER A CA 1
ATOM 849 C C . SER A 1 104 ? -3.225 2.973 15.830 1.00 88.12 104 SER A C 1
ATOM 851 O O . SER A 1 104 ? -3.416 4.175 15.627 1.00 88.12 104 SER A O 1
ATOM 853 N N . THR A 1 105 ? -3.015 2.487 17.049 1.00 85.62 105 THR A N 1
ATOM 854 C CA . THR A 1 105 ? -2.631 3.325 18.182 1.00 85.62 105 THR A CA 1
ATOM 855 C C . THR A 1 105 ? -1.299 2.797 18.680 1.00 85.62 105 THR A C 1
ATOM 857 O O . THR A 1 105 ? -1.203 1.631 19.070 1.00 85.62 105 THR A O 1
ATOM 860 N N . ASP A 1 106 ? -0.272 3.638 18.644 1.00 80.12 106 ASP A N 1
ATOM 861 C CA . ASP A 1 106 ? 1.018 3.334 19.241 1.00 80.12 106 ASP A CA 1
ATOM 862 C C . ASP A 1 106 ? 0.841 3.237 20.758 1.00 80.12 106 ASP A C 1
ATOM 864 O O . ASP A 1 106 ? 0.471 4.198 21.436 1.00 80.12 106 ASP A O 1
ATOM 868 N N . PHE A 1 107 ? 1.102 2.046 21.289 1.00 78.31 107 PHE A N 1
ATOM 869 C CA . PHE A 1 107 ? 0.968 1.756 22.709 1.00 78.31 107 PHE A CA 1
ATOM 870 C C . PHE A 1 107 ? 1.928 2.582 23.576 1.00 78.31 107 PHE A C 1
ATOM 872 O O . PHE A 1 107 ? 1.592 2.923 24.708 1.00 78.31 107 PHE A O 1
ATOM 879 N N . TYR A 1 108 ? 3.115 2.910 23.063 1.00 77.69 108 TYR A N 1
ATOM 880 C CA . TYR A 1 108 ? 4.153 3.601 23.826 1.00 77.69 108 TYR A CA 1
ATOM 881 C C . TYR A 1 108 ? 3.946 5.111 23.856 1.00 77.69 108 TYR A C 1
ATOM 883 O O . TYR A 1 108 ? 4.245 5.751 24.862 1.00 77.69 108 TYR A O 1
ATOM 891 N N . THR A 1 109 ? 3.444 5.686 22.764 1.00 79.25 109 THR A N 1
ATOM 892 C CA . THR A 1 109 ? 3.263 7.141 22.650 1.00 79.25 109 THR A CA 1
ATOM 893 C C . THR A 1 109 ? 1.811 7.587 22.808 1.00 79.25 109 THR A C 1
ATOM 895 O O . THR A 1 109 ? 1.553 8.785 22.925 1.00 79.25 109 THR A O 1
ATOM 898 N N . GLY A 1 110 ? 0.850 6.656 22.791 1.00 78.12 110 GLY A N 1
ATOM 899 C CA . GLY A 1 110 ? -0.587 6.944 22.790 1.00 78.12 110 GLY A CA 1
ATOM 900 C C . GLY A 1 110 ? -1.079 7.619 21.504 1.00 78.12 110 GLY A C 1
ATOM 901 O O . GLY A 1 110 ? -2.260 7.960 21.394 1.00 78.12 110 GLY A O 1
ATOM 902 N N . ARG A 1 111 ? -0.195 7.833 20.521 1.00 81.56 111 ARG A N 1
ATOM 903 C CA . ARG A 1 111 ? -0.551 8.454 19.246 1.00 81.56 111 ARG A CA 1
ATOM 904 C C . ARG A 1 111 ? -1.390 7.485 18.435 1.00 81.56 111 ARG A C 1
ATOM 906 O O . ARG A 1 111 ? -1.083 6.304 18.344 1.00 81.56 111 ARG A O 1
ATOM 913 N N . SER A 1 112 ? -2.470 8.000 17.865 1.00 86.81 112 SER A N 1
ATOM 914 C CA . SER A 1 112 ? -3.375 7.229 17.020 1.00 86.81 112 SER A CA 1
ATOM 915 C C . SER A 1 112 ? -3.369 7.808 15.618 1.00 86.81 112 SER A C 1
ATOM 917 O O . SER A 1 112 ? -3.447 9.028 15.462 1.00 86.81 112 SER A O 1
ATOM 919 N N . GLY A 1 113 ? -3.312 6.949 14.611 1.00 89.75 113 GLY A N 1
ATOM 920 C CA . GLY A 1 113 ? -3.280 7.384 13.225 1.00 89.75 113 GLY A CA 1
ATOM 921 C C . GLY A 1 113 ? -3.272 6.224 12.244 1.00 89.75 113 GLY A C 1
ATOM 922 O O . GLY A 1 113 ? -3.196 5.059 12.618 1.00 89.75 113 GLY A O 1
ATOM 923 N N . CYS A 1 114 ? -3.401 6.558 10.971 1.00 90.06 114 CYS A N 1
ATOM 924 C CA . CYS A 1 114 ? -3.245 5.634 9.866 1.00 90.06 114 CYS A CA 1
ATOM 925 C C . CYS A 1 114 ? -1.769 5.506 9.512 1.00 90.06 114 CYS A C 1
ATOM 927 O O . CYS A 1 114 ? -1.113 6.498 9.202 1.00 90.06 114 CYS A O 1
ATOM 929 N N . GLU A 1 115 ? -1.267 4.277 9.544 1.00 87.69 115 GLU A N 1
ATOM 930 C CA . GLU A 1 115 ? 0.140 3.973 9.312 1.00 87.69 115 GLU A CA 1
ATOM 931 C C . GLU A 1 115 ? 0.299 2.825 8.312 1.00 87.69 115 GLU A C 1
ATOM 933 O O . GLU A 1 115 ? -0.606 2.010 8.086 1.00 87.69 115 GLU A O 1
ATOM 938 N N . TRP A 1 116 ? 1.480 2.757 7.698 1.00 88.19 116 TRP A N 1
ATOM 939 C CA . TRP A 1 116 ? 1.856 1.636 6.851 1.00 88.19 116 TRP A CA 1
ATOM 940 C C . TRP A 1 116 ? 2.231 0.425 7.701 1.00 88.19 116 TRP A C 1
ATOM 942 O O . TRP A 1 116 ? 3.195 0.441 8.466 1.00 88.19 116 TRP A O 1
ATOM 952 N N . HIS A 1 117 ? 1.512 -0.671 7.495 1.00 88.38 117 HIS A N 1
ATOM 953 C CA . HIS A 1 117 ? 1.767 -1.947 8.142 1.00 88.38 117 HIS A CA 1
ATOM 954 C C . HIS A 1 117 ? 2.210 -3.001 7.137 1.00 88.38 117 HIS A C 1
ATOM 956 O O . HIS A 1 117 ? 1.821 -3.004 5.970 1.00 88.38 117 HIS A O 1
ATOM 962 N N . THR A 1 118 ? 2.995 -3.957 7.619 1.00 88.94 118 THR A N 1
ATOM 963 C CA . THR A 1 118 ? 3.357 -5.165 6.885 1.00 88.94 118 THR A CA 1
ATOM 964 C C . THR A 1 118 ? 3.545 -6.310 7.867 1.00 88.94 118 THR A C 1
ATOM 966 O O . THR A 1 118 ? 3.906 -6.104 9.024 1.00 88.94 118 THR A O 1
ATOM 969 N N . ASP A 1 119 ? 3.296 -7.536 7.424 1.00 82.75 119 ASP A N 1
ATOM 970 C CA . ASP A 1 119 ? 3.400 -8.719 8.281 1.00 82.75 119 ASP A CA 1
ATOM 971 C C . ASP A 1 119 ? 4.800 -9.356 8.299 1.00 82.75 119 ASP A C 1
ATOM 973 O O . ASP A 1 119 ? 5.012 -10.410 8.910 1.00 82.75 119 ASP A O 1
ATOM 977 N N . ARG A 1 120 ? 5.769 -8.730 7.624 1.00 80.94 120 ARG A N 1
ATOM 978 C CA . ARG A 1 120 ? 7.155 -9.188 7.543 1.00 80.94 120 ARG A CA 1
ATOM 979 C C . ARG A 1 120 ? 8.110 -8.103 7.998 1.00 80.94 120 ARG A C 1
ATOM 981 O O . ARG A 1 120 ? 8.250 -7.072 7.354 1.00 80.94 120 ARG A O 1
ATOM 988 N N . LEU A 1 121 ? 8.890 -8.405 9.035 1.00 76.50 121 LEU A N 1
ATOM 989 C CA . LEU A 1 121 ? 9.897 -7.486 9.575 1.00 76.50 121 LEU A CA 1
ATOM 990 C C . LEU A 1 121 ? 10.946 -7.053 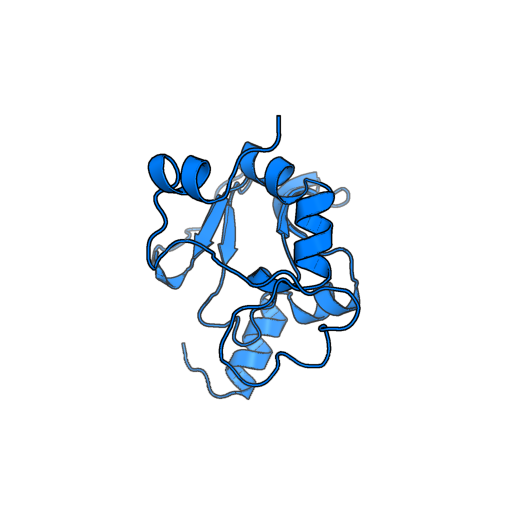8.534 1.00 76.50 121 LEU A C 1
ATOM 992 O O . LEU A 1 121 ? 11.403 -5.913 8.545 1.00 76.50 121 LEU A O 1
ATOM 996 N N . ARG A 1 122 ? 11.331 -7.954 7.619 1.00 81.25 122 ARG A N 1
ATOM 997 C CA . ARG A 1 122 ? 12.245 -7.619 6.514 1.00 81.25 122 ARG A CA 1
ATOM 998 C C . ARG A 1 122 ? 11.653 -6.538 5.613 1.00 81.25 122 ARG A C 1
ATOM 1000 O O . ARG A 1 122 ? 12.368 -5.622 5.222 1.00 81.25 122 ARG A O 1
ATOM 1007 N N . ASP A 1 123 ? 10.373 -6.668 5.293 1.00 77.69 123 ASP A N 1
ATOM 1008 C CA . ASP A 1 123 ? 9.681 -5.726 4.426 1.00 77.69 123 ASP A CA 1
ATOM 1009 C C . ASP A 1 123 ? 9.416 -4.426 5.189 1.00 77.69 123 ASP A C 1
ATOM 1011 O O . ASP A 1 123 ? 9.606 -3.367 4.616 1.00 77.69 123 ASP A O 1
ATOM 1015 N N . TYR A 1 124 ? 9.167 -4.473 6.503 1.00 71.75 124 TYR A N 1
ATOM 1016 C CA . TYR A 1 124 ? 9.076 -3.270 7.338 1.00 71.75 124 TYR A CA 1
ATOM 1017 C C . TYR A 1 124 ? 10.345 -2.425 7.231 1.00 71.75 124 TYR A C 1
ATOM 1019 O O . TYR A 1 124 ? 10.280 -1.248 6.905 1.00 71.75 124 TYR A O 1
ATOM 1027 N N . ARG A 1 125 ? 11.520 -3.048 7.397 1.00 73.38 125 ARG A N 1
ATOM 1028 C CA . ARG A 1 125 ? 12.805 -2.355 7.221 1.00 73.38 125 ARG A CA 1
ATOM 1029 C C . ARG A 1 125 ? 12.982 -1.826 5.804 1.00 73.38 125 ARG A C 1
ATOM 1031 O O . ARG A 1 125 ? 13.556 -0.768 5.638 1.00 73.38 125 ARG A O 1
ATOM 1038 N N . ARG A 1 126 ? 12.522 -2.538 4.778 1.00 73.12 126 ARG A N 1
ATOM 1039 C CA . ARG A 1 126 ? 12.688 -2.095 3.388 1.00 73.12 126 ARG A CA 1
ATOM 1040 C C . ARG A 1 126 ? 11.742 -0.949 3.015 1.00 73.12 126 ARG A C 1
ATOM 1042 O O . ARG A 1 126 ? 12.126 -0.091 2.235 1.00 73.12 126 ARG A O 1
ATOM 1049 N N . CYS A 1 127 ? 10.526 -0.963 3.553 1.00 76.06 127 CYS A N 1
ATOM 1050 C CA . CYS A 1 127 ? 9.420 -0.103 3.136 1.00 76.06 127 CYS A CA 1
ATOM 1051 C C . CYS A 1 127 ? 9.214 1.118 4.048 1.00 76.06 127 CYS A C 1
ATOM 1053 O O . CYS A 1 127 ? 8.220 1.818 3.884 1.00 76.06 127 CYS A O 1
ATOM 1055 N N . THR A 1 128 ? 10.092 1.370 5.028 1.00 77.31 128 THR A N 1
ATOM 1056 C CA . THR A 1 128 ? 10.037 2.619 5.804 1.00 77.31 128 THR A CA 1
ATOM 1057 C C . THR A 1 128 ? 10.431 3.797 4.924 1.00 77.31 128 THR A C 1
ATOM 1059 O O . THR A 1 128 ? 11.430 3.688 4.212 1.00 77.31 128 THR A O 1
ATOM 1062 N N . ASP A 1 129 ? 9.740 4.928 5.055 1.00 71.62 129 ASP A N 1
ATOM 1063 C CA . ASP A 1 129 ? 9.925 6.106 4.193 1.00 71.62 129 ASP A CA 1
ATOM 1064 C C . ASP A 1 129 ? 11.389 6.552 4.095 1.00 71.62 129 ASP A C 1
ATOM 1066 O O . ASP A 1 129 ? 11.920 6.667 2.997 1.00 71.62 129 ASP A O 1
ATOM 1070 N N . ARG A 1 130 ? 12.108 6.619 5.225 1.00 73.19 130 ARG A N 1
ATOM 1071 C CA . ARG A 1 130 ? 13.553 6.924 5.241 1.00 73.19 130 ARG A CA 1
ATOM 1072 C C . ARG A 1 130 ? 14.397 5.994 4.366 1.00 73.19 130 ARG A C 1
ATOM 1074 O O . ARG A 1 130 ? 15.374 6.423 3.772 1.00 73.19 130 ARG A O 1
ATOM 1081 N N . ASN A 1 131 ? 14.058 4.708 4.298 1.00 72.44 131 ASN A N 1
ATOM 1082 C CA . ASN A 1 131 ? 14.813 3.751 3.484 1.00 72.44 131 ASN A CA 1
ATOM 1083 C C . ASN A 1 131 ? 14.427 3.826 2.006 1.00 72.44 131 ASN A C 1
ATOM 1085 O O . ASN A 1 131 ? 15.285 3.587 1.159 1.00 72.44 131 ASN A O 1
ATOM 1089 N N . LEU A 1 132 ? 13.183 4.202 1.697 1.00 73.00 132 LEU A N 1
ATOM 1090 C CA . LEU A 1 132 ? 12.786 4.545 0.332 1.00 73.00 132 LEU A CA 1
ATOM 1091 C C . LEU A 1 132 ? 13.530 5.799 -0.147 1.00 73.00 132 LEU A C 1
ATOM 1093 O O . LEU A 1 132 ? 14.079 5.782 -1.242 1.00 73.00 132 LEU A O 1
ATOM 1097 N N . GLU A 1 133 ? 13.644 6.827 0.700 1.00 72.19 133 GLU A N 1
ATOM 1098 C CA . GLU A 1 133 ? 14.448 8.031 0.442 1.00 72.19 133 GLU A CA 1
ATOM 1099 C C . GLU A 1 133 ? 15.925 7.688 0.189 1.00 72.19 133 GLU A C 1
ATOM 1101 O O . GLU A 1 133 ? 16.489 8.102 -0.823 1.00 72.19 133 GLU A O 1
ATOM 1106 N N . TYR A 1 134 ? 16.555 6.884 1.058 1.00 74.94 134 TYR A N 1
ATOM 1107 C CA . TYR A 1 134 ? 17.952 6.472 0.871 1.00 74.94 134 TYR A CA 1
ATOM 1108 C C . TYR A 1 134 ? 18.174 5.698 -0.435 1.00 74.94 134 TYR A C 1
ATOM 1110 O O . TYR A 1 134 ? 19.172 5.924 -1.122 1.00 74.94 134 TYR A O 1
ATOM 1118 N N . GLU A 1 135 ? 17.271 4.783 -0.793 1.00 70.19 135 GLU A N 1
ATOM 1119 C CA . GLU A 1 135 ? 17.361 4.043 -2.057 1.00 70.19 135 GLU A CA 1
ATOM 1120 C C . GLU A 1 135 ? 17.126 4.951 -3.270 1.00 70.19 135 GLU A C 1
ATOM 1122 O O . GLU A 1 135 ? 17.859 4.837 -4.252 1.00 70.19 135 GLU A O 1
ATOM 1127 N N . ALA A 1 136 ? 16.174 5.885 -3.200 1.00 67.38 136 ALA A N 1
ATOM 1128 C CA . ALA A 1 136 ? 15.941 6.875 -4.250 1.00 67.38 136 ALA A CA 1
ATOM 1129 C C . ALA A 1 136 ? 17.188 7.749 -4.482 1.00 67.38 136 ALA A C 1
ATOM 1131 O O . ALA A 1 136 ? 17.648 7.869 -5.620 1.00 67.38 136 ALA A O 1
ATOM 1132 N N . MET A 1 137 ? 17.814 8.248 -3.407 1.00 74.56 137 MET A N 1
ATOM 1133 C CA . MET A 1 137 ? 19.083 8.988 -3.480 1.00 74.56 137 MET A CA 1
ATOM 1134 C C . MET A 1 137 ? 20.206 8.141 -4.086 1.00 74.56 137 MET A C 1
ATOM 1136 O O . MET A 1 137 ? 20.934 8.609 -4.961 1.00 74.56 137 MET A O 1
ATOM 1140 N N . ARG A 1 138 ? 20.344 6.877 -3.661 1.00 75.38 138 ARG A N 1
ATOM 1141 C CA . ARG A 1 138 ? 21.357 5.954 -4.201 1.00 75.38 138 ARG A CA 1
ATOM 1142 C C . ARG A 1 138 ? 21.194 5.735 -5.705 1.00 75.38 138 ARG A C 1
ATOM 1144 O O . ARG A 1 138 ? 22.188 5.566 -6.406 1.00 75.38 138 ARG A O 1
ATOM 1151 N N . LEU A 1 139 ? 19.956 5.715 -6.188 1.00 73.44 139 LEU A N 1
ATOM 1152 C CA . LEU A 1 139 ? 19.620 5.513 -7.596 1.00 73.44 139 LEU A CA 1
ATOM 1153 C C . LEU A 1 139 ? 19.643 6.812 -8.419 1.00 73.44 139 LEU A C 1
ATOM 1155 O O . LEU A 1 139 ? 19.330 6.772 -9.607 1.00 73.44 139 LEU A O 1
ATOM 1159 N N . GLY A 1 140 ? 20.040 7.943 -7.825 1.00 71.44 140 GLY A N 1
ATOM 1160 C CA . GLY A 1 140 ? 20.127 9.229 -8.521 1.00 71.44 140 GLY A CA 1
ATOM 1161 C C . GLY A 1 140 ? 18.764 9.805 -8.896 1.00 71.44 140 GLY A C 1
ATOM 1162 O O . GLY A 1 140 ? 18.660 10.588 -9.840 1.00 71.44 140 GLY A O 1
ATOM 1163 N N . VAL A 1 141 ? 17.714 9.401 -8.184 1.00 65.69 141 VAL A N 1
ATOM 1164 C CA . VAL A 1 141 ? 16.385 9.973 -8.351 1.00 65.69 141 VAL A CA 1
ATOM 1165 C C . VAL A 1 141 ? 16.370 11.265 -7.557 1.00 65.69 141 VAL A C 1
ATOM 1167 O O . VAL A 1 141 ? 16.312 11.254 -6.329 1.00 65.69 141 VAL A O 1
ATOM 1170 N N . ASN A 1 142 ? 16.459 12.377 -8.273 1.00 54.47 142 ASN A N 1
ATOM 1171 C CA . ASN A 1 142 ? 16.375 13.699 -7.678 1.00 54.47 142 ASN A CA 1
ATOM 1172 C C . ASN A 1 142 ? 14.905 14.079 -7.455 1.00 54.47 142 ASN A C 1
ATOM 1174 O O . ASN A 1 142 ? 14.086 13.899 -8.359 1.00 54.47 142 ASN A O 1
ATOM 1178 N N . ASN A 1 143 ? 14.617 14.606 -6.261 1.00 51.06 143 ASN A N 1
ATOM 1179 C CA . ASN A 1 143 ? 13.414 15.396 -5.971 1.00 51.06 143 ASN A CA 1
ATOM 1180 C C . ASN A 1 143 ? 13.311 16.622 -6.889 1.00 51.06 143 ASN A C 1
ATOM 1182 O O . ASN A 1 143 ? 14.378 17.203 -7.205 1.00 51.06 143 ASN A O 1
#

Sequence (143 aa):
DAVTEADLSQYLRLSVCSWVAYWPKKRDRHRFTAEGHQLVSRLQARYLRRGLYAIGCSRCQIEDTRMHRTSDSETSSKPTLTCRLHSEMDYNMCHSSHCYCQFSTDFYTGRSGCEWHTDRLRDYRRCTDRNLEYEAMRLGVNN